Protein AF-A0A1B8Y6Z9-F1 (afdb_monomer_lite)

Sequence (38 aa):
RAHLRLCLERLKDLIPLESDAARHTTLGLLNKAKLHIK

InterPro domains:
  IPR011598 Myc-type, basic helix-loop-helix (bHLH) domain [PF00010] (1-38)
  IPR011598 Myc-type, basic helix-loop-helix (bHLH) domain [PS50888] (1-38)
  IPR036638 Helix-loop-helix DNA-binding domain superfamily [G3DSA:4.10.280.10] (1-38)
  IPR036638 Helix-loop-helix DNA-binding domain superfamily [SSF47459] (1-38)

Organism: Xenopus tropicalis (NCBI:txid8364)

pLDDT: mean 78.63, std 10.12, range [55.38, 87.31]

Secondary structure (DSSP, 8-state):
-HHHHHHHHHHHHHS---TT-S---HHHHHHHHHHH--

Foldseek 3Di:
DVVVVVVLVVLPVVFPDDPPPPDDDPVNSVVRSVVVDD

Radius of gyration: 10.01 Å; chains: 1; bounding box: 16×25×25 Å

Structure (mmCIF, N/CA/C/O backbone):
data_AF-A0A1B8Y6Z9-F1
#
_entry.id   AF-A0A1B8Y6Z9-F1
#
loop_
_atom_site.group_PDB
_atom_site.id
_atom_site.type_symbol
_atom_site.label_atom_id
_atom_site.label_alt_id
_atom_site.label_comp_id
_atom_site.label_asym_id
_atom_site.label_entity_id
_atom_site.label_seq_id
_atom_site.pdbx_PDB_ins_code
_atom_site.Cartn_x
_atom_site.Cartn_y
_atom_site.Cartn_z
_atom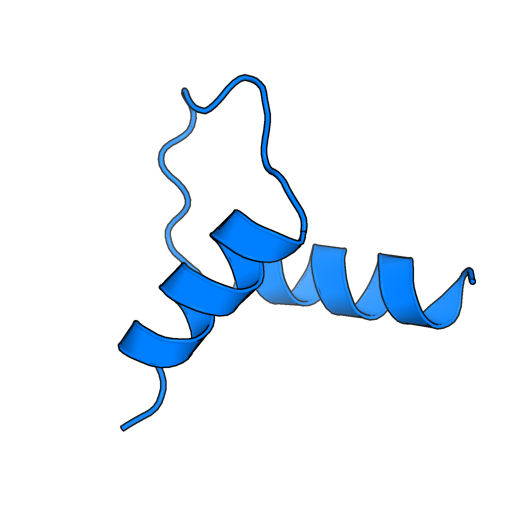_site.occupancy
_atom_site.B_iso_or_equiv
_atom_site.auth_seq_id
_atom_site.auth_comp_id
_atom_site.auth_asym_id
_atom_site.auth_atom_id
_atom_site.pdbx_PDB_model_num
ATOM 1 N N . ARG A 1 1 ? 9.245 -13.160 -4.860 1.00 66.75 1 ARG A N 1
ATOM 2 C CA . ARG A 1 1 ? 9.18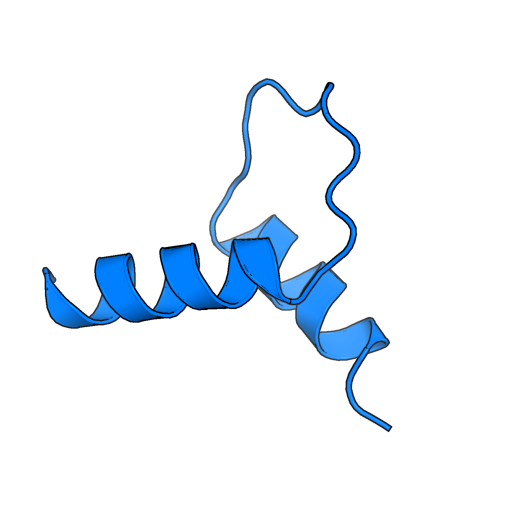9 -11.827 -5.527 1.00 66.75 1 ARG A CA 1
ATOM 3 C C . ARG A 1 1 ? 7.770 -11.436 -5.964 1.00 66.75 1 ARG A C 1
ATOM 5 O O . ARG A 1 1 ? 7.371 -10.318 -5.673 1.00 66.75 1 ARG A O 1
ATOM 12 N N . ALA A 1 2 ? 7.008 -12.327 -6.614 1.00 81.19 2 ALA A N 1
ATOM 13 C CA . ALA A 1 2 ? 5.616 -12.065 -7.018 1.00 81.19 2 ALA A CA 1
ATOM 14 C C . ALA A 1 2 ? 4.671 -11.780 -5.834 1.00 81.19 2 ALA A C 1
ATOM 16 O O . ALA A 1 2 ? 3.930 -10.806 -5.872 1.00 81.19 2 ALA A O 1
ATOM 17 N N . HIS A 1 3 ? 4.773 -12.554 -4.747 1.00 85.75 3 HIS A N 1
ATOM 18 C CA . HIS A 1 3 ? 3.920 -12.373 -3.565 1.00 85.75 3 HIS A CA 1
ATOM 19 C C . HIS A 1 3 ? 4.076 -10.993 -2.911 1.00 85.75 3 HIS A C 1
ATOM 21 O O . HIS A 1 3 ? 3.092 -10.326 -2.630 1.00 85.75 3 HIS A O 1
ATOM 27 N N . LEU A 1 4 ? 5.318 -10.520 -2.758 1.00 86.12 4 LEU A N 1
ATOM 28 C CA . LEU A 1 4 ? 5.597 -9.191 -2.211 1.00 86.12 4 LEU A CA 1
ATOM 29 C C . LEU A 1 4 ? 4.962 -8.086 -3.066 1.00 86.12 4 LEU A C 1
ATOM 31 O O . LEU A 1 4 ? 4.365 -7.165 -2.527 1.00 86.12 4 LEU A O 1
ATOM 35 N N . ARG A 1 5 ? 5.070 -8.186 -4.398 1.00 84.88 5 ARG A N 1
ATOM 36 C CA . ARG A 1 5 ? 4.450 -7.215 -5.310 1.00 84.88 5 ARG A CA 1
ATOM 37 C C . ARG A 1 5 ? 2.936 -7.180 -5.131 1.00 84.88 5 ARG A C 1
ATOM 39 O O . ARG A 1 5 ? 2.390 -6.097 -4.996 1.00 84.88 5 ARG A O 1
ATOM 46 N N . LEU A 1 6 ? 2.291 -8.344 -5.052 1.00 87.31 6 LEU A N 1
ATOM 47 C CA . LEU A 1 6 ? 0.850 -8.435 -4.815 1.00 87.31 6 LEU A CA 1
ATOM 48 C C . LEU A 1 6 ? 0.441 -7.798 -3.479 1.00 87.31 6 LEU A C 1
ATOM 50 O O . LEU A 1 6 ? -0.540 -7.063 -3.428 1.00 87.31 6 LEU A O 1
ATOM 54 N N . CYS A 1 7 ? 1.198 -8.043 -2.407 1.00 87.12 7 CYS A N 1
ATOM 55 C CA . CYS A 1 7 ? 0.931 -7.418 -1.111 1.00 87.12 7 CYS A CA 1
ATOM 56 C C . CYS A 1 7 ? 1.083 -5.892 -1.166 1.00 87.12 7 CYS A C 1
ATOM 58 O O . CYS A 1 7 ? 0.282 -5.182 -0.569 1.00 87.12 7 CYS A O 1
ATOM 60 N N . LEU A 1 8 ? 2.084 -5.386 -1.891 1.00 86.19 8 LEU A N 1
ATOM 61 C CA . LEU A 1 8 ? 2.303 -3.948 -2.048 1.00 86.19 8 LEU A CA 1
ATOM 62 C C . LEU A 1 8 ? 1.214 -3.289 -2.903 1.00 86.19 8 LEU A C 1
ATOM 64 O O . LEU A 1 8 ? 0.810 -2.185 -2.572 1.00 86.19 8 LEU A O 1
ATOM 68 N N . GLU A 1 9 ? 0.710 -3.945 -3.952 1.00 85.62 9 GLU A N 1
ATOM 69 C CA . GLU A 1 9 ? -0.423 -3.424 -4.736 1.00 85.62 9 GLU A CA 1
ATOM 70 C C . GLU A 1 9 ? -1.685 -3.309 -3.879 1.00 85.62 9 GLU A C 1
ATOM 72 O O . GLU A 1 9 ? -2.259 -2.233 -3.783 1.00 85.62 9 GLU A O 1
ATOM 77 N N . ARG A 1 10 ? -2.046 -4.365 -3.142 1.00 87.19 10 ARG A N 1
ATOM 78 C CA . ARG A 1 10 ? -3.202 -4.322 -2.229 1.00 87.19 10 ARG A CA 1
ATOM 79 C C . ARG A 1 10 ? -3.058 -3.249 -1.152 1.00 87.19 10 ARG A C 1
ATOM 81 O O . ARG A 1 10 ? -4.037 -2.639 -0.746 1.00 87.19 10 ARG A O 1
ATOM 88 N N . LEU A 1 11 ? -1.835 -3.020 -0.674 1.00 85.44 11 LEU A N 1
ATOM 89 C CA . LEU A 1 11 ? -1.553 -1.980 0.310 1.00 85.44 11 LEU A CA 1
ATOM 90 C C . LEU A 1 11 ? -1.757 -0.568 -0.262 1.00 85.44 11 LEU A C 1
ATOM 92 O O . LEU A 1 11 ? -2.148 0.326 0.483 1.00 85.44 11 LEU A O 1
ATOM 96 N N . LYS A 1 12 ? -1.519 -0.362 -1.564 1.00 83.75 12 LYS A N 1
ATOM 97 C CA . LYS A 1 12 ? -1.790 0.918 -2.234 1.00 83.75 12 LYS A CA 1
ATOM 98 C C . LYS A 1 12 ? -3.280 1.245 -2.270 1.00 83.75 12 LYS A C 1
ATOM 100 O O . LYS A 1 12 ? -3.617 2.403 -2.086 1.00 83.75 12 LYS A O 1
ATOM 105 N N . ASP A 1 13 ? -4.143 0.246 -2.438 1.00 83.56 13 ASP A N 1
ATOM 106 C CA . ASP A 1 13 ? -5.600 0.447 -2.477 1.00 83.56 13 ASP A CA 1
ATOM 107 C C . ASP A 1 13 ? -6.186 0.839 -1.110 1.00 83.56 13 ASP A C 1
ATOM 109 O O . ASP A 1 13 ? -7.230 1.480 -1.028 1.00 83.56 13 ASP A O 1
ATOM 113 N N . LEU A 1 14 ? -5.516 0.450 -0.020 1.00 84.56 14 LEU A N 1
ATOM 114 C CA . LEU A 1 14 ? -5.964 0.703 1.355 1.00 84.56 14 LEU A CA 1
ATOM 115 C C . LEU A 1 14 ? -5.522 2.065 1.901 1.00 84.56 14 LEU A C 1
ATOM 117 O O . LEU A 1 14 ? -6.013 2.503 2.940 1.00 84.56 14 LEU A O 1
ATOM 121 N N . ILE A 1 15 ? -4.570 2.717 1.238 1.00 80.62 15 ILE A N 1
ATOM 122 C CA . ILE A 1 15 ? -4.002 3.991 1.667 1.00 80.62 15 ILE A CA 1
ATOM 123 C C . ILE A 1 15 ? -4.464 5.047 0.666 1.00 80.62 15 ILE A C 1
ATOM 125 O O . ILE A 1 15 ? -4.288 4.842 -0.531 1.00 80.62 15 ILE A O 1
ATOM 129 N N . PRO A 1 16 ? -5.010 6.193 1.105 1.00 74.75 16 PRO A N 1
ATOM 130 C CA . PRO A 1 16 ? -5.301 7.296 0.200 1.00 74.75 16 PRO A CA 1
ATOM 131 C C . PRO A 1 16 ? -3.981 7.838 -0.369 1.00 74.75 16 PRO A C 1
ATOM 133 O O . PRO A 1 16 ? -3.280 8.643 0.249 1.00 74.75 16 PRO A O 1
ATOM 136 N N . LEU A 1 17 ? -3.590 7.324 -1.534 1.00 68.81 17 LEU A N 1
ATOM 137 C CA . LEU A 1 17 ? -2.415 7.766 -2.267 1.00 68.81 17 LEU A CA 1
ATOM 138 C C . LEU A 1 17 ? -2.818 8.942 -3.149 1.00 68.81 17 LEU A C 1
ATOM 140 O O . LEU A 1 17 ? -3.650 8.807 -4.040 1.00 68.81 17 LEU A O 1
ATOM 144 N N . GLU A 1 18 ? -2.224 10.105 -2.898 1.00 65.19 18 GLU A N 1
ATOM 145 C CA . GLU A 1 18 ? -2.377 11.254 -3.785 1.00 65.19 18 GLU A CA 1
ATOM 146 C C . GLU A 1 18 ? -1.858 10.891 -5.182 1.00 65.19 18 GLU A C 1
ATOM 148 O O . GLU A 1 18 ? -0.743 10.387 -5.336 1.00 65.19 18 GLU A O 1
ATOM 153 N N . SER A 1 19 ? -2.697 11.132 -6.191 1.00 60.00 19 SER A N 1
ATOM 154 C CA . SER A 1 19 ?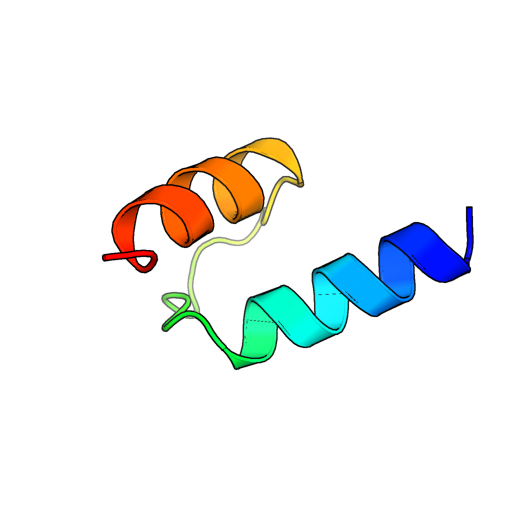 -2.548 10.648 -7.570 1.00 60.00 19 SER A CA 1
ATOM 155 C C . SER A 1 19 ? -1.302 11.162 -8.314 1.00 60.00 19 SER A C 1
ATOM 157 O O . SER A 1 19 ? -1.077 10.752 -9.451 1.00 60.00 19 SER A O 1
ATOM 159 N N . ASP A 1 20 ? -0.493 12.032 -7.705 1.00 55.41 20 ASP A N 1
ATOM 160 C CA . ASP A 1 20 ? 0.591 12.764 -8.377 1.00 55.41 20 ASP A CA 1
ATOM 161 C C . ASP A 1 20 ? 2.008 12.352 -7.943 1.00 55.41 20 ASP A C 1
ATOM 163 O O . ASP A 1 20 ? 3.011 12.878 -8.419 1.00 55.41 20 ASP A O 1
ATOM 167 N N . ALA A 1 21 ? 2.154 11.352 -7.071 1.00 56.75 21 ALA A N 1
ATOM 168 C CA . ALA A 1 21 ? 3.478 10.808 -6.803 1.00 56.75 21 ALA A CA 1
ATOM 169 C C . ALA A 1 21 ? 3.885 9.881 -7.959 1.00 56.75 21 ALA A C 1
ATOM 171 O O . ALA A 1 21 ? 3.798 8.657 -7.852 1.00 56.75 21 ALA A O 1
ATOM 172 N N . ALA A 1 22 ? 4.405 10.461 -9.046 1.00 55.38 22 ALA A N 1
ATOM 173 C CA . ALA A 1 22 ? 4.948 9.788 -10.237 1.00 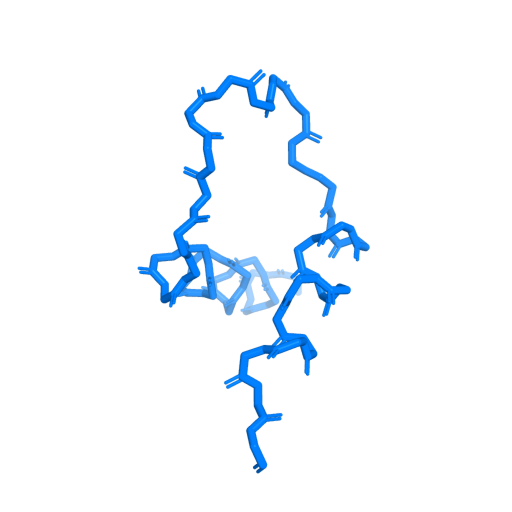55.38 22 ALA A CA 1
ATOM 174 C C . ALA A 1 22 ? 6.019 8.703 -9.944 1.00 55.38 22 ALA A C 1
ATOM 176 O O . ALA A 1 22 ? 6.569 8.079 -10.853 1.00 55.38 22 ALA A O 1
ATOM 177 N N . ARG A 1 23 ? 6.341 8.454 -8.668 1.00 60.03 23 ARG A N 1
ATOM 178 C CA . ARG A 1 23 ? 7.301 7.458 -8.208 1.00 60.03 23 ARG A CA 1
ATOM 179 C C . ARG A 1 23 ? 6.944 6.934 -6.813 1.00 60.03 23 ARG A C 1
ATOM 181 O O . ARG A 1 23 ? 7.615 7.226 -5.826 1.00 60.03 23 ARG A O 1
ATOM 188 N N . HIS 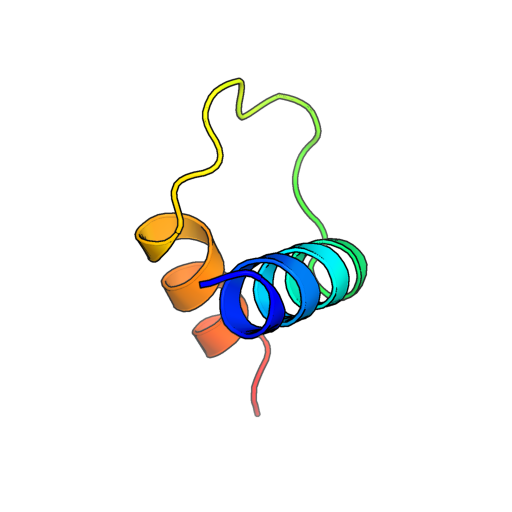A 1 24 ? 5.896 6.119 -6.721 1.00 71.12 24 HIS A N 1
ATOM 189 C CA . HIS A 1 24 ? 5.633 5.338 -5.511 1.00 71.12 24 HIS A CA 1
ATOM 190 C C . HIS A 1 24 ? 6.795 4.369 -5.246 1.00 71.12 24 HIS A C 1
ATOM 192 O O . HIS A 1 24 ? 6.994 3.395 -5.973 1.00 71.12 24 HIS A O 1
ATOM 198 N N . THR A 1 25 ? 7.580 4.632 -4.201 1.00 84.31 25 THR A N 1
ATOM 199 C CA . THR A 1 25 ? 8.629 3.715 -3.741 1.00 84.31 25 THR A CA 1
ATOM 200 C C . THR A 1 25 ? 8.067 2.754 -2.699 1.00 84.31 25 THR A C 1
ATOM 202 O O . THR A 1 25 ? 7.179 3.111 -1.923 1.00 84.31 25 THR A O 1
ATOM 205 N N . THR A 1 26 ? 8.612 1.536 -2.635 1.00 83.50 26 THR A N 1
ATOM 206 C CA . THR A 1 26 ? 8.245 0.551 -1.603 1.00 83.50 26 THR A CA 1
ATOM 207 C C . THR A 1 26 ? 8.392 1.133 -0.196 1.00 83.50 26 THR A C 1
ATOM 209 O O . THR A 1 26 ? 7.515 0.951 0.638 1.00 83.50 26 THR A O 1
ATOM 212 N N . LEU A 1 27 ? 9.469 1.885 0.055 1.00 85.00 27 LEU A N 1
ATOM 213 C CA . LEU A 1 27 ? 9.725 2.519 1.348 1.00 85.00 27 LEU A CA 1
ATOM 214 C C . LEU A 1 27 ? 8.676 3.595 1.684 1.00 85.00 27 LEU A C 1
ATOM 216 O O . LEU A 1 27 ? 8.177 3.636 2.806 1.00 85.00 27 LEU A O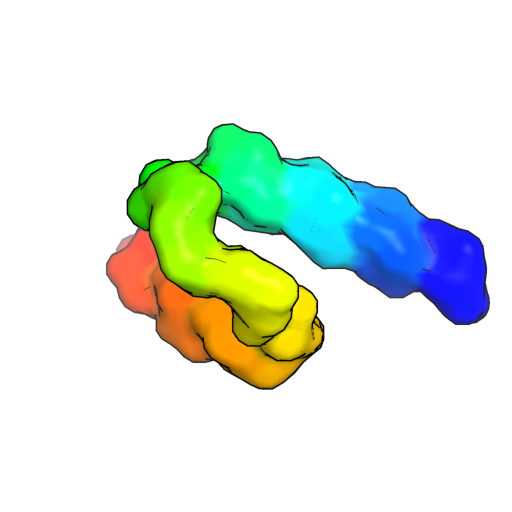 1
ATOM 220 N N . GLY A 1 28 ? 8.312 4.439 0.712 1.00 83.56 28 GLY A N 1
ATOM 221 C CA . GLY A 1 28 ? 7.299 5.481 0.898 1.00 83.56 28 GLY A CA 1
ATOM 222 C C . GLY A 1 28 ? 5.918 4.906 1.213 1.00 83.56 28 GLY A C 1
ATOM 223 O O . GLY A 1 28 ? 5.231 5.413 2.099 1.00 83.56 28 GLY A O 1
ATOM 224 N N . LEU A 1 29 ? 5.551 3.804 0.551 1.00 83.88 29 LEU A N 1
ATOM 225 C CA . LEU A 1 29 ? 4.307 3.086 0.825 1.00 83.88 29 LEU A CA 1
ATOM 226 C C . LEU A 1 29 ? 4.277 2.531 2.257 1.00 83.88 29 LEU A C 1
ATOM 228 O O . LEU A 1 29 ? 3.289 2.714 2.961 1.00 83.88 29 LEU A O 1
ATOM 232 N N . LEU A 1 30 ? 5.368 1.904 2.707 1.00 86.56 30 LEU A N 1
ATOM 233 C CA . LEU A 1 30 ? 5.466 1.342 4.058 1.00 86.56 30 LEU A CA 1
ATOM 234 C C . LEU A 1 30 ? 5.422 2.427 5.147 1.00 86.56 30 LEU A C 1
ATOM 236 O O . LEU A 1 30 ? 4.753 2.247 6.164 1.00 86.56 30 LEU A O 1
ATOM 240 N N . ASN A 1 31 ? 6.080 3.568 4.926 1.00 86.19 31 ASN A N 1
ATOM 241 C CA . ASN A 1 31 ? 6.043 4.689 5.868 1.00 86.19 31 ASN A CA 1
ATOM 242 C C . ASN A 1 31 ? 4.644 5.303 5.992 1.00 86.19 31 ASN A C 1
ATOM 244 O O . ASN A 1 31 ? 4.219 5.596 7.106 1.00 86.19 31 ASN A O 1
ATOM 248 N N . LYS A 1 32 ? 3.906 5.457 4.883 1.00 83.25 32 LYS A N 1
ATOM 249 C CA . LYS A 1 32 ? 2.507 5.909 4.937 1.00 83.25 32 LYS A CA 1
ATOM 250 C C . LYS A 1 32 ? 1.616 4.871 5.613 1.00 83.25 32 LYS A C 1
ATOM 252 O O . LYS A 1 32 ? 0.850 5.233 6.496 1.00 83.25 32 LYS A O 1
ATOM 257 N N . ALA A 1 33 ? 1.770 3.588 5.277 1.00 85.81 33 ALA A N 1
ATOM 258 C CA . ALA A 1 33 ? 1.010 2.499 5.893 1.00 85.81 33 ALA A CA 1
ATOM 259 C C . ALA A 1 33 ? 1.103 2.522 7.423 1.00 85.81 33 ALA A C 1
ATOM 261 O O . ALA A 1 33 ? 0.089 2.392 8.102 1.00 85.81 33 ALA A O 1
ATOM 262 N N . LYS A 1 34 ? 2.305 2.766 7.963 1.00 85.00 34 LYS A N 1
ATOM 263 C CA . LYS A 1 34 ? 2.540 2.878 9.408 1.00 85.00 34 LYS A CA 1
ATOM 264 C C . LYS A 1 34 ? 1.671 3.948 10.080 1.00 85.00 34 LYS A C 1
ATOM 266 O O . LYS A 1 34 ? 1.268 3.748 11.216 1.00 85.00 34 LYS A O 1
ATOM 271 N N . LEU A 1 35 ? 1.374 5.056 9.403 1.00 84.81 35 LEU A N 1
ATOM 272 C CA . LEU A 1 35 ? 0.547 6.138 9.952 1.00 84.81 35 LEU A CA 1
ATOM 273 C C . LEU A 1 35 ? -0.945 5.780 10.016 1.00 84.81 35 LEU A C 1
ATOM 275 O O . LEU A 1 35 ? -1.692 6.408 10.760 1.00 84.81 35 LEU A O 1
ATOM 279 N N . HIS A 1 36 ? -1.380 4.784 9.243 1.00 80.81 36 HIS A N 1
ATOM 280 C CA . HIS A 1 36 ? -2.772 4.334 9.194 1.00 80.81 36 HIS A CA 1
ATOM 281 C C . HIS A 1 36 ? -3.073 3.171 10.152 1.00 80.81 36 HIS A C 1
ATOM 283 O O . HIS A 1 36 ? -4.237 2.816 10.328 1.00 80.81 36 HIS A O 1
ATOM 289 N N . ILE A 1 37 ? -2.051 2.584 10.776 1.00 82.75 37 ILE A N 1
ATOM 290 C CA . ILE A 1 37 ? -2.200 1.517 11.770 1.00 82.75 37 ILE A CA 1
ATOM 291 C C . ILE A 1 37 ? -2.316 2.182 13.152 1.00 82.75 37 ILE A C 1
ATOM 293 O O . ILE A 1 37 ? -1.368 2.828 13.596 1.00 82.75 37 ILE A O 1
ATOM 297 N N . LYS A 1 38 ? -3.490 2.064 13.789 1.00 68.88 38 LYS A N 1
ATOM 298 C CA . LYS A 1 38 ? -3.757 2.515 15.169 1.00 68.88 38 LYS A CA 1
ATOM 299 C C . LYS A 1 38 ? -3.311 1.486 16.198 1.00 68.88 38 LYS A C 1
ATOM 301 O O . LYS A 1 38 ? -3.502 0.281 15.925 1.00 68.88 38 LYS A O 1
#